Protein AF-A0A3M1Y8L3-F1 (afdb_monomer_lite)

pLDDT: mean 80.78, std 14.11, range [52.81, 98.06]

Secondary structure (DSSP, 8-state):
-HHHHHHHHHHHHHHHHHHHHHHHHTT-GGGTS--------GGG-TT---HHHHHHHHHHHHHHHHHHHHHHHHHHHHHHHHHHHHHHHHHHHHHHHHHHH--

Radius of gyration: 42.19 Å; chains: 1; bounding box: 99×16×108 Å

Foldseek 3Di:
DVVCVVVVVVVVVVVVVVVVVVCVVVVHPVVVDPDPPPDPPQVPDPPHDDPVNVVVVVVVVVVVVVVVVVVVVVVVVVVVVVVVVVVVVVVVVVVVVVVVVVD

Sequence (103 aa):
MRKYAILAFCLMILAAGGVLTVIDQAGGVGNLLPTLQQTADPAASTMAVEPWQAEQLFLLLGFIIFNMIGIAATIAFVMFVLHRNVRAVKGDAAISEDSAEAA

Structure (mmCIF, N/CA/C/O backbone):
data_AF-A0A3M1Y8L3-F1
#
_entry.id   AF-A0A3M1Y8L3-F1
#
loop_
_atom_site.group_PDB
_atom_site.id
_atom_site.type_symbol
_atom_site.label_atom_id
_atom_site.label_alt_id
_atom_site.label_comp_id
_atom_site.label_asym_id
_atom_site.label_entity_id
_atom_site.label_seq_id
_atom_site.pdbx_PDB_ins_code
_atom_site.Cartn_x
_atom_site.Cartn_y
_atom_site.Cartn_z
_atom_site.occupancy
_atom_site.B_iso_or_equiv
_atom_site.auth_seq_id
_atom_site.auth_comp_id
_atom_site.auth_asym_id
_atom_site.auth_atom_id
_atom_site.pdbx_PDB_model_num
ATOM 1 N N . MET A 1 1 ? 62.672 -3.186 -52.214 1.00 60.16 1 MET A N 1
ATOM 2 C CA . MET A 1 1 ? 62.091 -3.211 -50.852 1.00 60.16 1 MET A CA 1
ATOM 3 C C . MET A 1 1 ? 61.444 -1.883 -50.435 1.00 60.16 1 MET A C 1
ATOM 5 O O . MET A 1 1 ? 60.270 -1.905 -50.111 1.00 60.16 1 MET A O 1
ATOM 9 N N . ARG A 1 2 ? 62.127 -0.720 -50.497 1.00 67.06 2 ARG A N 1
ATOM 10 C CA . ARG A 1 2 ? 61.576 0.589 -50.041 1.00 67.06 2 ARG A CA 1
ATOM 11 C C . ARG A 1 2 ? 60.250 1.018 -50.696 1.00 67.06 2 ARG A C 1
ATOM 13 O O . ARG A 1 2 ? 59.409 1.591 -50.023 1.00 67.06 2 ARG A O 1
ATOM 20 N N . LYS A 1 3 ? 60.038 0.696 -51.979 1.00 72.50 3 LYS A N 1
ATOM 21 C CA . LYS A 1 3 ? 58.790 1.009 -52.708 1.00 72.50 3 LYS A CA 1
ATOM 22 C C . LYS A 1 3 ? 57.567 0.252 -52.167 1.00 72.50 3 LYS A C 1
ATOM 24 O O . LYS A 1 3 ? 56.464 0.773 -52.216 1.00 72.50 3 LYS A O 1
ATOM 29 N N . TYR A 1 4 ? 57.771 -0.941 -51.603 1.00 84.19 4 TYR A N 1
ATOM 30 C CA . TYR A 1 4 ? 56.701 -1.748 -51.007 1.00 84.19 4 TYR A CA 1
ATOM 31 C C . TYR A 1 4 ? 56.488 -1.447 -49.518 1.00 84.19 4 TYR A C 1
ATOM 33 O O . TYR A 1 4 ? 55.478 -1.856 -48.959 1.00 84.19 4 TYR A O 1
ATOM 41 N N . ALA A 1 5 ? 57.402 -0.708 -48.879 1.00 86.06 5 ALA A N 1
ATOM 42 C CA . ALA A 1 5 ? 57.298 -0.362 -47.462 1.00 86.06 5 ALA A CA 1
ATOM 43 C C . ALA A 1 5 ? 56.091 0.544 -47.177 1.00 86.06 5 ALA A C 1
ATOM 45 O O . ALA A 1 5 ? 55.402 0.348 -46.184 1.00 86.06 5 ALA A O 1
ATOM 46 N N . ILE A 1 6 ? 55.797 1.485 -48.081 1.00 88.88 6 ILE A N 1
ATOM 47 C CA . ILE A 1 6 ? 54.627 2.368 -47.968 1.00 88.88 6 ILE A CA 1
ATOM 48 C C . ILE A 1 6 ? 53.337 1.552 -48.086 1.00 88.88 6 ILE A C 1
ATOM 50 O O . ILE A 1 6 ? 52.428 1.709 -47.282 1.00 88.88 6 ILE A O 1
ATOM 54 N N . LEU A 1 7 ? 53.280 0.627 -49.045 1.00 88.12 7 LEU A N 1
ATOM 55 C CA . LEU A 1 7 ? 52.105 -0.216 -49.255 1.00 88.12 7 LEU A CA 1
ATOM 56 C C . LEU A 1 7 ? 51.874 -1.177 -48.078 1.00 88.12 7 LEU A C 1
ATOM 58 O O . LEU A 1 7 ? 50.745 -1.321 -47.620 1.00 88.12 7 LEU A O 1
ATOM 62 N N . ALA A 1 8 ? 52.942 -1.771 -47.538 1.00 90.25 8 ALA A N 1
ATOM 63 C CA . ALA A 1 8 ? 52.870 -2.607 -46.342 1.00 90.25 8 ALA A CA 1
ATOM 64 C C . ALA A 1 8 ? 52.402 -1.814 -45.109 1.00 90.25 8 ALA A C 1
ATOM 66 O O . ALA A 1 8 ? 51.589 -2.306 -44.331 1.00 90.25 8 ALA A O 1
ATOM 67 N N . PHE A 1 9 ? 52.863 -0.570 -44.958 1.00 91.06 9 PHE A N 1
ATOM 68 C CA . PHE A 1 9 ? 52.426 0.325 -43.887 1.00 91.06 9 PHE A CA 1
ATOM 69 C C . PHE A 1 9 ? 50.940 0.697 -44.012 1.00 91.06 9 PHE A C 1
ATOM 71 O O . PHE A 1 9 ? 50.199 0.604 -43.035 1.00 91.06 9 PHE A O 1
ATOM 78 N N . CYS A 1 10 ? 50.476 1.033 -45.219 1.00 89.56 10 CYS A N 1
ATOM 79 C CA . CYS A 1 10 ? 49.060 1.295 -45.478 1.00 89.56 10 CYS A CA 1
ATOM 80 C C . CYS A 1 10 ? 48.177 0.070 -45.199 1.00 89.56 10 CYS A C 1
ATOM 82 O O . CYS A 1 10 ? 47.114 0.216 -44.601 1.00 89.56 10 CYS A O 1
ATOM 84 N N . LEU A 1 11 ? 48.622 -1.135 -45.575 1.00 91.62 11 LEU A N 1
ATOM 85 C CA . LEU A 1 11 ? 47.895 -2.373 -45.277 1.00 91.62 11 LEU A CA 1
ATOM 86 C C . LEU A 1 11 ? 47.815 -2.655 -43.774 1.00 91.62 11 LEU A C 1
ATOM 88 O O . LEU A 1 11 ? 46.767 -3.080 -43.295 1.00 91.62 11 LEU A O 1
ATOM 92 N N . MET A 1 12 ? 48.885 -2.380 -43.026 1.00 92.88 12 MET A N 1
ATOM 93 C CA . MET A 1 12 ? 48.890 -2.503 -41.566 1.00 92.88 12 MET A CA 1
ATOM 94 C C . MET A 1 12 ? 47.889 -1.553 -40.904 1.00 92.88 12 MET A C 1
ATOM 96 O O . MET A 1 12 ? 47.119 -1.986 -40.050 1.00 92.88 12 MET A O 1
ATOM 100 N N . ILE A 1 13 ? 47.851 -0.283 -41.320 1.00 93.00 13 ILE A N 1
ATOM 101 C CA . ILE A 1 13 ? 46.881 0.688 -40.789 1.00 93.00 13 ILE A CA 1
ATOM 102 C C . ILE A 1 13 ? 45.450 0.272 -41.135 1.00 93.00 13 ILE A C 1
ATOM 104 O O . ILE A 1 13 ? 44.568 0.343 -40.281 1.00 93.00 13 ILE A O 1
ATOM 108 N N . LEU A 1 14 ? 45.215 -0.193 -42.363 1.00 90.81 14 LEU A N 1
ATOM 109 C CA . LEU A 1 14 ? 43.893 -0.638 -42.793 1.00 90.81 14 LEU A CA 1
ATOM 110 C C . LEU A 1 14 ? 43.422 -1.866 -41.999 1.00 90.81 14 LEU A C 1
ATOM 112 O O . LEU A 1 14 ? 42.273 -1.909 -41.566 1.00 90.81 14 LEU A O 1
ATOM 116 N N . ALA A 1 15 ? 44.313 -2.830 -41.756 1.00 90.50 15 ALA A N 1
ATOM 117 C CA . ALA A 1 15 ? 44.017 -3.995 -40.929 1.00 90.50 15 ALA A CA 1
ATOM 118 C C . ALA A 1 15 ? 43.738 -3.602 -39.469 1.00 90.50 15 ALA A C 1
ATOM 120 O O . ALA A 1 15 ? 42.771 -4.082 -38.883 1.00 90.50 15 ALA A O 1
ATOM 121 N N . ALA A 1 16 ? 44.530 -2.687 -38.900 1.00 88.12 16 ALA A N 1
ATOM 122 C CA . ALA A 1 16 ? 44.316 -2.180 -37.546 1.00 88.12 16 ALA A CA 1
ATOM 123 C C . ALA A 1 16 ? 42.971 -1.445 -37.409 1.00 88.12 16 ALA A C 1
ATOM 125 O O . ALA A 1 16 ? 42.242 -1.676 -36.446 1.00 88.12 16 ALA A O 1
ATOM 126 N N . GLY A 1 17 ? 42.608 -0.615 -38.394 1.00 83.69 17 GLY A N 1
ATOM 127 C CA . GLY A 1 17 ? 41.307 0.055 -38.446 1.00 83.69 17 GLY A CA 1
ATOM 128 C C . GLY A 1 17 ? 40.142 -0.931 -38.558 1.00 83.69 17 GLY A C 1
ATOM 129 O O . GLY A 1 17 ? 39.172 -0.812 -37.815 1.00 83.69 17 GLY A O 1
ATOM 130 N N . GLY A 1 18 ? 40.268 -1.952 -39.413 1.00 84.56 18 GLY A N 1
ATOM 131 C CA . GLY A 1 18 ? 39.254 -2.999 -39.564 1.00 84.56 18 GLY A CA 1
ATOM 132 C C . GLY A 1 18 ? 39.031 -3.813 -38.285 1.00 84.56 18 GLY A C 1
ATOM 133 O O . GLY A 1 18 ? 37.888 -4.069 -37.915 1.00 84.56 18 GLY A O 1
ATOM 134 N N . VAL A 1 19 ? 40.104 -4.160 -37.564 1.00 83.38 19 VAL A N 1
ATOM 135 C CA . VAL A 1 19 ? 40.007 -4.841 -36.260 1.00 83.38 19 VAL A CA 1
ATOM 136 C C . VAL A 1 19 ? 39.307 -3.956 -35.227 1.00 83.38 19 VAL A C 1
ATOM 138 O O . VAL A 1 19 ? 38.466 -4.446 -34.477 1.00 83.38 19 VAL A O 1
ATOM 141 N N . LEU A 1 20 ? 39.591 -2.651 -35.214 1.00 79.44 20 LEU A N 1
ATOM 142 C CA . LEU A 1 20 ? 38.955 -1.715 -34.287 1.00 79.44 20 LEU A CA 1
ATOM 143 C C . LEU A 1 20 ? 37.440 -1.595 -34.533 1.00 79.44 20 LEU A C 1
ATOM 145 O O . LEU A 1 20 ? 36.669 -1.572 -33.577 1.00 79.44 20 LEU A O 1
ATOM 149 N N . THR A 1 21 ? 37.002 -1.603 -35.797 1.00 81.19 21 THR A N 1
ATOM 150 C CA . THR A 1 21 ? 35.573 -1.614 -36.164 1.00 81.19 21 THR A CA 1
ATOM 151 C C . THR A 1 21 ? 34.871 -2.908 -35.744 1.00 81.19 21 THR A C 1
ATOM 153 O O . THR A 1 21 ? 33.736 -2.862 -35.276 1.00 81.19 21 THR A O 1
ATOM 156 N N . VAL A 1 22 ? 35.539 -4.060 -35.866 1.00 79.69 22 VAL A N 1
ATOM 157 C CA . VAL A 1 22 ? 34.989 -5.346 -35.401 1.00 79.69 22 VAL A CA 1
ATOM 158 C C . VAL A 1 22 ? 34.851 -5.366 -33.876 1.00 79.69 22 VAL A C 1
ATOM 160 O O . VAL A 1 22 ? 33.846 -5.852 -33.367 1.00 79.69 22 VAL A O 1
ATOM 163 N N . ILE A 1 23 ? 35.819 -4.806 -33.145 1.00 71.06 23 ILE A N 1
ATOM 164 C CA . ILE A 1 23 ? 35.764 -4.705 -31.678 1.00 71.06 23 ILE A CA 1
ATOM 165 C C . ILE A 1 23 ? 34.633 -3.770 -31.225 1.00 71.06 23 ILE A C 1
ATOM 167 O O . ILE A 1 23 ? 33.951 -4.081 -30.254 1.00 71.06 23 ILE A O 1
ATOM 171 N N . ASP A 1 24 ? 34.401 -2.659 -31.926 1.00 74.19 24 ASP A N 1
ATOM 172 C CA . ASP A 1 24 ? 33.285 -1.750 -31.640 1.00 74.19 24 ASP A CA 1
ATOM 173 C C . ASP A 1 24 ? 31.922 -2.430 -31.868 1.00 74.19 24 ASP A C 1
ATOM 175 O O . ASP A 1 24 ? 31.075 -2.442 -30.973 1.00 74.19 24 ASP A O 1
ATOM 179 N N . GLN A 1 25 ? 31.747 -3.115 -33.006 1.00 69.81 25 GLN A N 1
ATOM 180 C CA . GLN A 1 25 ? 30.519 -3.865 -33.312 1.00 69.81 25 GLN A CA 1
ATOM 181 C C . GLN A 1 25 ? 30.287 -5.073 -32.395 1.00 69.81 25 GLN A C 1
ATOM 183 O O . GLN A 1 25 ? 29.140 -5.426 -32.131 1.00 69.81 25 GLN A O 1
ATOM 188 N N . ALA A 1 26 ? 31.352 -5.689 -31.877 1.00 65.00 26 ALA A N 1
ATOM 189 C CA . ALA A 1 26 ? 31.271 -6.762 -30.885 1.00 65.00 26 ALA A CA 1
ATOM 190 C C . ALA A 1 26 ? 30.940 -6.255 -29.463 1.00 65.00 26 ALA A C 1
ATOM 192 O O . ALA A 1 26 ? 30.988 -7.035 -28.511 1.00 65.00 26 ALA A O 1
ATOM 193 N N . GLY A 1 27 ? 30.588 -4.971 -29.313 1.00 64.31 27 GLY A N 1
ATOM 194 C CA . GLY A 1 27 ? 30.204 -4.357 -28.044 1.00 64.31 27 GLY A CA 1
ATOM 195 C C . GLY A 1 27 ? 31.395 -3.794 -27.278 1.00 64.31 27 GLY A C 1
ATOM 196 O O . GLY A 1 27 ? 31.526 -4.095 -26.096 1.00 64.31 27 GLY A O 1
ATOM 197 N N . GLY A 1 28 ? 32.255 -3.028 -27.963 1.00 63.94 28 GLY A N 1
ATOM 198 C CA . GLY A 1 28 ? 33.551 -2.522 -27.491 1.00 63.94 28 GLY A CA 1
ATOM 199 C C . GLY A 1 28 ? 33.536 -1.691 -26.195 1.00 63.94 28 GLY A C 1
ATOM 200 O O . GLY A 1 28 ? 32.822 -1.958 -25.236 1.00 63.94 28 GLY A O 1
ATOM 201 N N . VAL A 1 29 ? 34.362 -0.642 -26.119 1.00 57.19 29 VAL A N 1
ATOM 202 C CA . VAL A 1 29 ? 34.556 0.174 -24.892 1.00 57.19 29 VAL A CA 1
ATOM 203 C C . VAL A 1 29 ? 33.242 0.788 -24.348 1.00 57.19 29 VAL A C 1
ATOM 205 O O . VAL A 1 29 ? 33.178 1.199 -23.192 1.00 57.19 29 VAL A O 1
ATOM 208 N N . GLY A 1 30 ? 32.160 0.784 -25.136 1.00 55.28 30 GLY A N 1
ATOM 209 C CA . GLY A 1 30 ? 30.803 1.145 -24.715 1.00 55.28 30 GLY A CA 1
ATOM 210 C C . GLY A 1 30 ? 30.179 0.256 -23.625 1.00 55.28 30 GLY A C 1
ATOM 211 O O . GLY A 1 30 ? 29.278 0.728 -22.943 1.00 55.28 30 GLY A O 1
ATOM 212 N N . ASN A 1 31 ? 30.677 -0.966 -23.389 1.00 55.97 31 ASN A N 1
ATOM 213 C CA . ASN A 1 31 ? 30.268 -1.795 -22.239 1.00 55.97 31 ASN A CA 1
ATOM 214 C C . ASN A 1 31 ? 30.932 -1.376 -20.906 1.00 55.97 31 ASN A C 1
ATOM 216 O O . ASN A 1 31 ? 30.535 -1.856 -19.847 1.00 55.97 31 ASN A O 1
ATOM 220 N N . LEU A 1 32 ? 31.949 -0.501 -20.941 1.00 55.62 32 LEU A N 1
ATOM 221 C CA . LEU A 1 32 ? 32.637 0.038 -19.753 1.00 55.62 32 LEU A CA 1
ATOM 222 C C . LEU A 1 32 ? 32.108 1.412 -19.319 1.00 55.62 32 LEU A C 1
ATOM 224 O O . LEU A 1 32 ? 32.366 1.843 -18.196 1.00 55.62 32 LEU A O 1
ATOM 228 N N . LEU A 1 33 ? 31.373 2.105 -20.189 1.00 59.22 33 LEU A N 1
ATOM 229 C CA . LEU A 1 33 ? 30.707 3.361 -19.866 1.00 59.22 33 LEU A CA 1
ATOM 230 C C . LEU A 1 33 ? 29.224 3.061 -19.629 1.00 59.22 33 LEU A C 1
ATOM 232 O O . LEU A 1 33 ? 28.597 2.498 -20.525 1.00 59.22 33 LEU A O 1
ATOM 236 N N . PRO A 1 34 ? 28.635 3.420 -18.471 1.00 60.00 34 PRO A N 1
ATOM 237 C CA . PRO A 1 34 ? 27.198 3.296 -18.271 1.00 60.00 34 PRO A CA 1
ATOM 238 C C . PRO A 1 34 ? 26.506 4.237 -19.255 1.00 60.00 34 PRO A C 1
ATOM 240 O O . PRO A 1 34 ? 26.377 5.440 -19.031 1.00 60.00 34 PRO A O 1
ATOM 243 N N . THR A 1 35 ? 26.121 3.693 -20.401 1.00 60.38 35 THR A N 1
ATOM 244 C CA . THR A 1 35 ? 25.294 4.400 -21.362 1.00 60.38 35 THR A C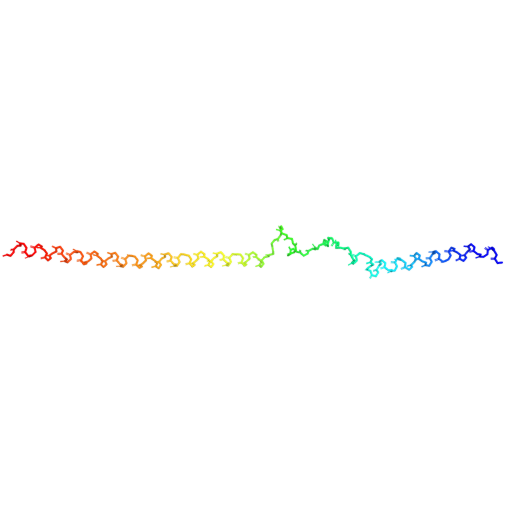A 1
ATOM 245 C C . THR A 1 35 ? 23.886 4.427 -20.790 1.00 60.38 35 THR A C 1
ATOM 247 O O . THR A 1 35 ? 23.371 3.412 -20.320 1.00 60.38 35 THR A O 1
ATOM 250 N N . LEU A 1 36 ? 23.271 5.611 -20.772 1.00 58.78 36 LEU A N 1
ATOM 251 C CA . LEU A 1 36 ? 21.846 5.751 -20.498 1.00 58.78 36 LEU A CA 1
ATOM 252 C C . LEU A 1 36 ? 21.111 4.959 -21.584 1.00 58.78 36 LEU A C 1
ATOM 254 O O . LEU A 1 36 ? 20.918 5.453 -22.694 1.00 58.78 36 LEU A O 1
ATOM 258 N N . GLN A 1 37 ? 20.776 3.702 -21.292 1.00 59.41 37 GLN A N 1
ATOM 259 C CA . GLN A 1 37 ? 19.993 2.874 -22.192 1.00 59.41 37 GLN A CA 1
ATOM 260 C C . GLN A 1 37 ? 18.596 3.482 -22.270 1.00 59.41 37 GLN A C 1
ATOM 262 O O . GLN A 1 37 ? 17.809 3.400 -21.329 1.00 59.41 37 GLN A O 1
ATOM 267 N N . GLN A 1 38 ? 18.296 4.120 -23.400 1.00 61.84 38 GLN A N 1
ATOM 268 C CA . GLN A 1 38 ? 16.921 4.428 -23.758 1.00 61.84 38 GLN A CA 1
ATOM 269 C C . GLN A 1 38 ? 16.210 3.094 -23.970 1.00 61.84 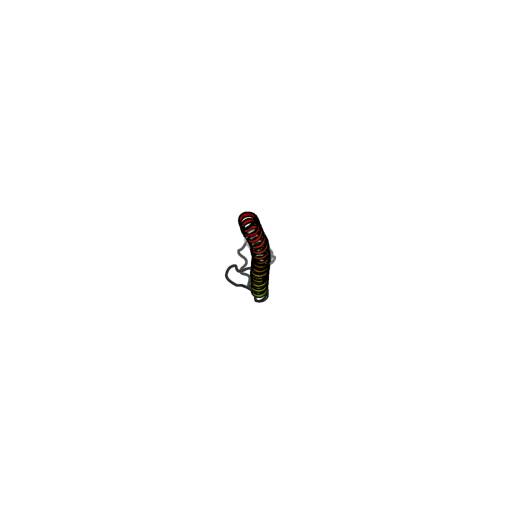38 GLN A C 1
ATOM 271 O O . GLN A 1 38 ? 16.421 2.412 -24.971 1.00 61.84 38 GLN A O 1
ATOM 276 N N . THR A 1 39 ? 15.425 2.695 -22.977 1.00 66.00 39 THR A N 1
ATOM 277 C CA . THR A 1 39 ? 14.592 1.502 -23.037 1.00 66.00 39 THR A CA 1
ATOM 278 C C . THR A 1 39 ? 13.162 1.909 -23.360 1.00 66.00 39 THR A C 1
ATOM 280 O O . THR A 1 39 ? 12.668 2.931 -22.884 1.00 66.00 39 THR A O 1
ATOM 283 N N . ALA A 1 40 ? 12.506 1.116 -24.202 1.00 66.69 40 ALA A N 1
ATOM 284 C CA . ALA A 1 40 ? 11.078 1.247 -24.467 1.00 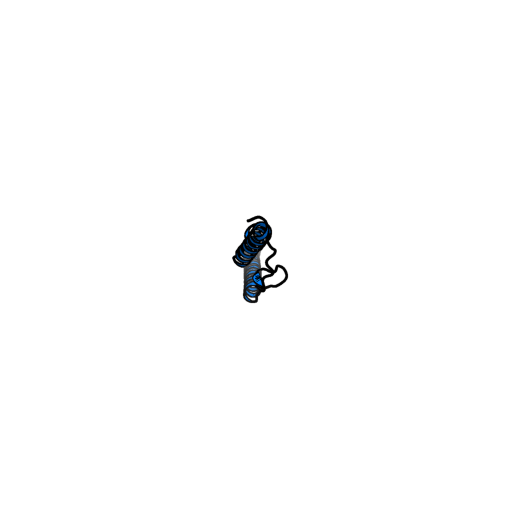66.69 40 ALA A CA 1
ATOM 285 C C . ALA A 1 40 ? 10.224 0.598 -23.361 1.00 66.69 40 ALA A C 1
ATOM 287 O O . ALA A 1 40 ? 9.000 0.654 -23.440 1.00 66.69 40 ALA A O 1
ATOM 288 N N . ASP A 1 41 ? 10.863 -0.024 -22.362 1.00 69.12 41 ASP A N 1
ATOM 289 C CA . ASP A 1 41 ? 10.200 -0.605 -21.199 1.00 69.12 41 ASP A CA 1
ATOM 290 C C . ASP A 1 41 ? 9.579 0.510 -20.331 1.00 69.12 41 ASP A C 1
ATOM 292 O O . ASP A 1 41 ? 10.317 1.313 -19.743 1.00 69.12 41 ASP A O 1
ATOM 296 N N . PRO A 1 42 ? 8.238 0.592 -20.237 1.00 63.62 42 PRO A N 1
ATOM 297 C CA . PRO A 1 42 ? 7.568 1.605 -19.434 1.00 63.62 42 PRO A CA 1
ATOM 298 C C . PRO A 1 42 ? 7.901 1.479 -17.944 1.00 63.62 42 PRO A C 1
ATOM 300 O O . PRO A 1 42 ? 7.920 2.499 -17.256 1.00 63.62 42 PRO A O 1
ATOM 303 N N . ALA A 1 43 ? 8.215 0.274 -17.450 1.00 65.75 43 ALA A N 1
ATOM 304 C CA . ALA A 1 43 ? 8.549 0.036 -16.045 1.00 65.75 43 ALA A CA 1
ATOM 305 C C . ALA A 1 43 ? 9.877 0.688 -15.616 1.00 65.75 43 ALA A C 1
ATOM 307 O O . ALA A 1 43 ? 10.122 0.872 -14.423 1.00 65.75 43 ALA A O 1
ATOM 308 N N . ALA A 1 44 ? 10.729 1.066 -16.574 1.00 66.81 44 ALA A N 1
ATOM 309 C CA . ALA A 1 44 ? 11.973 1.790 -16.321 1.00 66.81 44 ALA A CA 1
ATOM 310 C C . ALA A 1 44 ? 11.785 3.320 -16.252 1.00 66.81 44 ALA A C 1
ATOM 312 O O . ALA A 1 44 ? 12.737 4.050 -15.964 1.00 66.81 44 ALA A O 1
ATOM 313 N N . SER A 1 45 ? 10.574 3.820 -16.518 1.00 68.62 45 SER A N 1
ATOM 314 C CA . SER A 1 45 ? 10.245 5.244 -16.476 1.00 68.62 45 SER A CA 1
ATOM 315 C C . SER A 1 45 ? 9.579 5.610 -15.153 1.00 68.62 45 SER A C 1
ATOM 317 O O . SER A 1 45 ? 8.575 5.030 -14.764 1.00 68.62 45 SER A O 1
ATOM 319 N N . THR A 1 46 ? 10.072 6.649 -14.479 1.00 68.44 46 THR A N 1
ATOM 320 C CA . THR A 1 46 ? 9.402 7.217 -13.293 1.00 68.44 46 THR A CA 1
ATOM 321 C C . THR A 1 46 ? 8.158 8.033 -13.643 1.00 68.44 46 THR A C 1
ATOM 323 O O . THR A 1 46 ? 7.415 8.436 -12.749 1.00 68.44 46 THR A O 1
ATOM 326 N N . MET A 1 47 ? 7.937 8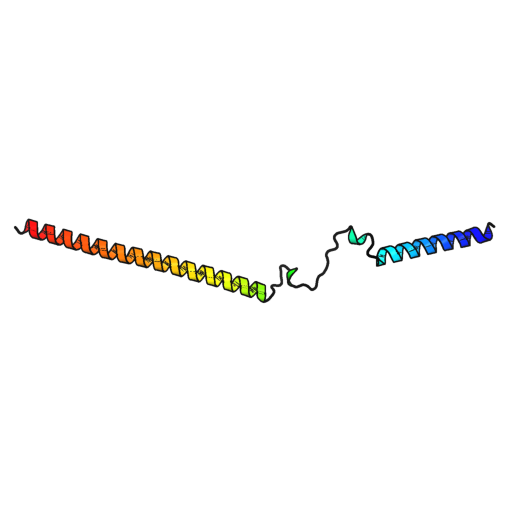.305 -14.933 1.00 72.06 47 MET A N 1
ATOM 327 C CA . MET A 1 47 ? 6.807 9.097 -15.425 1.00 72.06 47 MET A CA 1
ATOM 328 C C . MET A 1 47 ? 5.714 8.250 -16.087 1.00 72.06 47 MET A C 1
ATOM 330 O O . MET A 1 47 ? 4.670 8.797 -16.437 1.00 72.06 47 MET A O 1
ATOM 334 N N . ALA A 1 48 ? 5.930 6.944 -16.268 1.00 73.56 48 ALA A N 1
ATOM 335 C CA . ALA A 1 48 ? 4.936 6.026 -16.813 1.00 73.56 48 ALA A CA 1
ATOM 336 C C . ALA A 1 48 ? 4.635 4.927 -15.790 1.00 73.56 48 ALA A C 1
ATOM 338 O O . ALA A 1 48 ? 5.538 4.403 -15.151 1.00 73.56 48 ALA A O 1
ATOM 339 N N . VAL A 1 49 ? 3.355 4.601 -15.625 1.00 79.31 49 VAL A N 1
ATOM 340 C CA . VAL A 1 49 ? 2.895 3.538 -14.727 1.00 79.31 49 VAL A CA 1
ATOM 341 C C . VAL A 1 49 ? 2.247 2.461 -15.575 1.00 79.31 49 VAL A C 1
ATOM 343 O O . VAL A 1 49 ? 1.368 2.755 -16.390 1.00 79.31 49 VAL A O 1
ATOM 346 N N . GLU A 1 50 ? 2.669 1.217 -15.382 1.00 84.75 50 GLU A N 1
ATOM 347 C CA . GLU A 1 50 ? 2.038 0.082 -16.046 1.00 84.75 50 GLU A CA 1
ATOM 348 C C . GLU A 1 50 ? 0.685 -0.259 -15.402 1.00 84.75 50 GLU A C 1
ATOM 350 O O . GLU A 1 50 ? 0.505 -0.056 -14.196 1.00 84.75 50 GLU A O 1
ATOM 355 N N . PRO A 1 51 ? -0.274 -0.827 -16.160 1.00 86.50 51 PRO A N 1
ATOM 356 C CA . PRO A 1 51 ? -1.605 -1.137 -15.638 1.00 86.50 51 PRO A CA 1
ATOM 357 C C . PRO A 1 51 ? -1.587 -1.953 -14.338 1.00 86.50 51 PRO A C 1
ATOM 359 O O . PRO A 1 51 ? -2.279 -1.605 -13.386 1.00 86.50 51 PRO A O 1
ATOM 362 N N . TRP A 1 52 ? -0.725 -2.970 -14.241 1.00 87.56 52 TRP A N 1
ATOM 363 C CA . TRP A 1 52 ? -0.626 -3.804 -13.040 1.00 87.56 52 TRP A CA 1
ATOM 364 C C . TRP A 1 52 ? -0.082 -3.034 -11.825 1.00 87.56 52 TRP A C 1
ATOM 366 O O . TRP A 1 52 ? -0.504 -3.280 -10.699 1.00 87.56 52 TRP A O 1
ATOM 376 N N . GLN A 1 53 ? 0.828 -2.074 -12.025 1.00 85.06 53 GLN A N 1
ATOM 377 C CA . GLN A 1 53 ? 1.345 -1.230 -10.943 1.00 85.06 53 GLN A CA 1
ATOM 378 C C . GLN A 1 53 ? 0.247 -0.298 -10.418 1.00 85.06 53 GLN A C 1
ATOM 380 O O . GLN A 1 53 ? 0.120 -0.101 -9.206 1.00 85.06 53 GLN A O 1
ATOM 385 N N . ALA A 1 54 ? -0.585 0.236 -11.318 1.00 87.62 54 ALA A N 1
ATOM 386 C CA . ALA A 1 54 ? -1.749 1.035 -10.948 1.00 87.62 54 ALA A CA 1
ATOM 387 C C . ALA A 1 54 ? -2.794 0.205 -10.178 1.00 87.62 54 ALA A C 1
ATOM 389 O O . ALA A 1 54 ? -3.334 0.674 -9.173 1.00 87.62 54 ALA A O 1
ATOM 390 N N . GLU A 1 55 ? -3.041 -1.039 -10.596 1.00 92.50 55 GLU A N 1
ATOM 391 C CA . GLU A 1 55 ? -3.924 -1.969 -9.881 1.00 92.50 55 GLU A CA 1
ATOM 392 C C . GLU A 1 55 ? -3.433 -2.233 -8.451 1.00 92.50 55 GLU A C 1
ATOM 394 O O . GLU A 1 55 ? -4.220 -2.148 -7.506 1.00 92.50 55 GLU A O 1
ATOM 399 N N . GLN A 1 56 ? -2.130 -2.475 -8.265 1.00 90.69 56 GLN A N 1
ATOM 400 C CA . GLN A 1 56 ? -1.546 -2.689 -6.935 1.00 90.69 56 GLN A CA 1
ATOM 401 C C . GLN A 1 56 ? -1.726 -1.472 -6.021 1.00 90.69 56 GLN A C 1
ATOM 403 O O . GLN A 1 56 ? -2.063 -1.627 -4.845 1.00 90.69 56 GLN A O 1
ATOM 408 N N . LEU A 1 57 ? -1.563 -0.257 -6.552 1.00 91.19 57 LEU A N 1
ATOM 409 C CA . LEU A 1 57 ? -1.802 0.967 -5.789 1.00 91.19 57 LEU A CA 1
ATOM 410 C C . LEU A 1 57 ? -3.265 1.071 -5.336 1.00 91.19 57 LEU A C 1
ATOM 41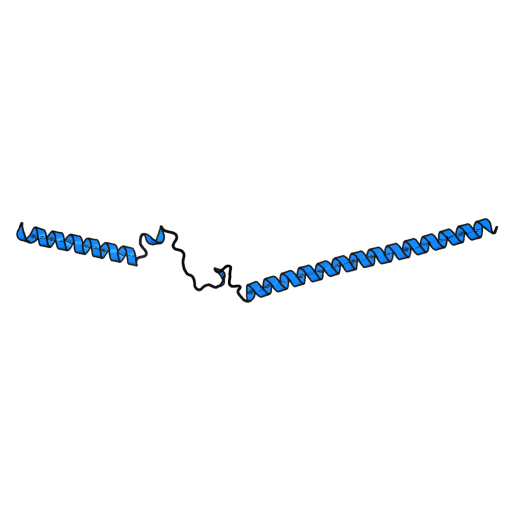2 O O . LEU A 1 57 ? -3.533 1.406 -4.179 1.00 91.19 57 LEU A O 1
ATOM 416 N N . PHE A 1 58 ? -4.211 0.769 -6.225 1.00 95.12 58 PHE A N 1
ATOM 417 C CA . PHE A 1 58 ? -5.633 0.822 -5.896 1.00 95.12 58 PHE A CA 1
ATOM 418 C C . PHE A 1 58 ? -6.014 -0.219 -4.836 1.00 95.12 58 PHE A C 1
ATOM 420 O O . PHE A 1 58 ? -6.724 0.102 -3.881 1.00 95.12 58 PHE A O 1
ATOM 427 N N . LEU A 1 59 ? -5.493 -1.443 -4.955 1.00 96.00 59 LEU A N 1
ATOM 428 C CA . LEU A 1 59 ? -5.695 -2.503 -3.964 1.00 96.00 59 LEU A CA 1
ATOM 429 C C . LEU A 1 59 ? -5.114 -2.125 -2.598 1.00 96.00 59 LEU A C 1
ATOM 431 O O . LEU A 1 59 ? -5.780 -2.315 -1.578 1.00 96.00 59 LEU A O 1
ATOM 435 N N . LEU A 1 60 ? -3.914 -1.542 -2.570 1.00 95.62 60 LEU A N 1
ATOM 436 C CA . LEU A 1 60 ? -3.281 -1.069 -1.341 1.00 95.62 60 LEU A CA 1
ATOM 437 C C . LEU A 1 60 ? -4.122 0.019 -0.662 1.00 95.62 60 LEU A C 1
ATOM 439 O O . LEU A 1 60 ? -4.410 -0.075 0.533 1.00 95.62 60 LEU A O 1
ATOM 443 N N . LEU A 1 61 ? -4.545 1.034 -1.419 1.00 97.25 61 LEU A N 1
ATOM 444 C CA . LEU A 1 61 ? -5.389 2.113 -0.902 1.00 97.25 61 LEU A CA 1
ATOM 445 C C . LEU A 1 61 ? -6.725 1.578 -0.379 1.00 97.25 61 LEU A C 1
ATOM 447 O O . LEU A 1 61 ? -7.132 1.927 0.731 1.00 97.25 61 LEU A O 1
ATOM 451 N N . GLY A 1 62 ? -7.376 0.695 -1.137 1.00 96.50 62 GLY A N 1
ATOM 452 C CA . GLY A 1 62 ? -8.619 0.046 -0.726 1.00 96.50 62 GLY A CA 1
ATOM 453 C C . GLY A 1 62 ? -8.455 -0.742 0.573 1.00 96.50 62 GLY A C 1
ATOM 454 O O . GLY A 1 62 ? -9.260 -0.585 1.492 1.00 96.50 62 GLY A O 1
ATOM 455 N N . PHE A 1 63 ? -7.380 -1.525 0.693 1.00 96.38 63 PHE A N 1
ATOM 456 C CA . PHE A 1 63 ? -7.075 -2.289 1.902 1.00 96.38 63 PHE A CA 1
ATOM 457 C C . PHE A 1 63 ? -6.878 -1.382 3.123 1.00 96.38 63 PHE A C 1
ATOM 459 O O . PHE A 1 63 ? -7.458 -1.644 4.181 1.00 96.38 63 PHE A O 1
ATOM 466 N N . ILE A 1 64 ? -6.098 -0.307 2.983 1.00 97.31 64 ILE A N 1
ATOM 467 C CA . ILE A 1 64 ? -5.827 0.632 4.080 1.00 97.31 64 ILE A CA 1
ATOM 468 C C . ILE A 1 64 ? -7.119 1.316 4.531 1.00 97.31 64 ILE A C 1
ATOM 470 O O . ILE A 1 64 ? -7.433 1.303 5.721 1.00 97.31 64 ILE A O 1
ATOM 474 N N . ILE A 1 65 ? -7.888 1.883 3.597 1.00 97.50 65 ILE A N 1
ATOM 475 C CA . ILE A 1 65 ? -9.113 2.627 3.918 1.00 97.50 65 ILE A CA 1
ATOM 476 C C . ILE A 1 65 ? -10.144 1.704 4.572 1.00 97.50 65 ILE A C 1
ATOM 478 O O . ILE A 1 65 ? -10.720 2.060 5.601 1.00 97.50 65 ILE A O 1
ATOM 482 N N . PHE A 1 66 ? -10.343 0.504 4.025 1.00 97.38 66 PHE A N 1
ATOM 483 C CA . PHE A 1 66 ? -11.291 -0.461 4.574 1.00 97.38 66 PHE A CA 1
ATOM 484 C C . PHE A 1 66 ? -10.937 -0.857 6.015 1.00 97.38 66 PHE A C 1
ATOM 486 O O . PHE A 1 66 ? -11.793 -0.812 6.901 1.00 97.38 66 PHE A O 1
ATOM 493 N N . ASN A 1 67 ? -9.666 -1.174 6.281 1.00 96.00 67 ASN A N 1
ATOM 494 C CA . ASN A 1 67 ? -9.219 -1.528 7.629 1.00 96.00 67 ASN A CA 1
ATOM 495 C C . ASN A 1 67 ? -9.291 -0.344 8.597 1.00 96.00 67 ASN A C 1
ATOM 497 O O . ASN A 1 67 ? -9.712 -0.513 9.742 1.00 96.00 67 ASN A O 1
ATOM 501 N N . MET A 1 68 ? -8.932 0.859 8.147 1.00 97.31 68 MET A N 1
ATOM 502 C CA . MET A 1 68 ? -9.022 2.070 8.962 1.00 97.31 68 MET A CA 1
ATOM 503 C C . MET A 1 68 ? -10.464 2.328 9.418 1.00 97.31 68 MET A C 1
ATOM 505 O O . MET A 1 68 ? -10.702 2.597 10.598 1.00 97.31 68 MET A O 1
ATOM 509 N N . ILE A 1 69 ? -11.435 2.177 8.511 1.00 97.50 69 ILE A N 1
ATOM 510 C CA . ILE A 1 69 ? -12.863 2.284 8.836 1.00 97.50 69 ILE A CA 1
ATOM 511 C C . ILE A 1 69 ? -13.280 1.177 9.811 1.00 97.50 69 ILE A C 1
ATOM 513 O O . ILE A 1 69 ? -13.976 1.457 10.788 1.00 97.50 69 ILE A O 1
ATOM 517 N N . GLY A 1 70 ? -12.831 -0.062 9.594 1.00 97.38 70 GLY A N 1
ATOM 518 C CA . GLY A 1 70 ? -13.130 -1.189 10.482 1.00 97.38 70 GLY A CA 1
ATOM 519 C C . GLY A 1 70 ? -12.647 -0.967 11.919 1.00 97.38 70 GLY A C 1
ATOM 520 O O . GLY A 1 70 ? -13.398 -1.195 12.873 1.00 97.38 70 GLY A O 1
ATOM 521 N N . ILE A 1 71 ? -11.425 -0.457 12.093 1.00 97.12 71 ILE A N 1
ATOM 522 C CA . ILE A 1 71 ? -10.873 -0.134 13.417 1.00 97.12 71 ILE A CA 1
ATOM 523 C C . ILE A 1 71 ? -11.671 1.003 14.062 1.00 97.12 71 ILE A C 1
ATOM 525 O O . ILE A 1 71 ? -12.061 0.889 15.225 1.00 97.12 71 ILE A O 1
ATOM 529 N N . ALA A 1 72 ? -11.971 2.068 13.314 1.00 97.94 72 ALA A N 1
ATOM 530 C CA . ALA A 1 72 ? -12.758 3.189 13.824 1.00 97.94 72 ALA A CA 1
ATOM 531 C C . ALA A 1 72 ? -14.154 2.743 14.290 1.00 97.94 72 ALA A C 1
ATOM 533 O O . ALA A 1 72 ? -14.579 3.098 15.390 1.00 97.94 72 ALA A O 1
ATOM 534 N N . ALA A 1 73 ? -14.835 1.911 13.497 1.00 97.94 73 ALA A N 1
ATOM 535 C CA . ALA A 1 73 ? -16.135 1.348 13.849 1.00 97.94 73 ALA A CA 1
ATOM 536 C C . ALA A 1 73 ? -16.053 0.458 15.099 1.00 97.94 73 ALA A C 1
ATOM 538 O O . ALA A 1 73 ? -16.897 0.563 15.988 1.00 97.94 73 ALA A O 1
ATOM 539 N N . THR A 1 74 ? -15.011 -0.369 15.203 1.00 97.88 74 THR A N 1
ATOM 540 C CA . THR A 1 74 ? -14.789 -1.237 16.368 1.00 97.88 74 THR A CA 1
ATOM 541 C C . THR A 1 74 ? -14.584 -0.413 17.638 1.00 97.88 74 THR A C 1
ATOM 543 O O . THR A 1 74 ? -15.245 -0.660 18.647 1.00 97.88 74 THR A O 1
ATOM 546 N N . ILE A 1 75 ? -13.727 0.612 17.593 1.00 97.62 75 ILE A N 1
ATOM 547 C CA . ILE A 1 75 ? -13.489 1.506 18.735 1.00 97.62 75 ILE A CA 1
ATOM 548 C C . ILE A 1 75 ? -14.776 2.246 19.115 1.00 97.62 75 ILE A C 1
ATOM 550 O O . ILE A 1 75 ? -15.129 2.298 20.294 1.00 97.62 75 ILE A O 1
ATOM 554 N N . ALA A 1 76 ? -15.500 2.785 18.132 1.00 98.00 76 ALA A N 1
ATOM 555 C CA . ALA A 1 76 ? -16.761 3.484 18.364 1.00 98.00 76 ALA A CA 1
ATOM 556 C C . ALA A 1 76 ? -17.797 2.575 19.039 1.00 98.00 76 ALA A C 1
ATOM 558 O O . ALA A 1 76 ? -18.449 2.988 19.998 1.00 98.00 76 ALA A O 1
ATOM 559 N N . PHE A 1 77 ? -17.909 1.325 18.587 1.00 98.06 77 PHE A N 1
ATOM 560 C CA . PHE A 1 77 ? -18.811 0.342 19.175 1.00 98.06 77 PHE A CA 1
ATOM 561 C C . PHE A 1 77 ? -18.441 0.018 20.627 1.00 98.06 77 PHE A C 1
ATOM 563 O O . PHE A 1 77 ? -19.307 0.049 21.504 1.00 98.06 77 PHE A O 1
ATOM 570 N N . VAL A 1 78 ? -17.158 -0.227 20.908 1.00 98.00 78 VAL A N 1
ATOM 571 C CA . VAL A 1 78 ? -16.679 -0.481 22.276 1.00 98.00 78 VAL A CA 1
ATOM 572 C C . VAL A 1 78 ? -16.997 0.705 23.186 1.00 98.00 78 VAL A C 1
ATOM 574 O O . VAL A 1 78 ? -17.594 0.526 24.249 1.00 98.00 78 VAL A O 1
ATOM 577 N N . MET A 1 79 ? -16.675 1.926 22.755 1.00 97.50 79 MET A N 1
ATOM 578 C CA . MET A 1 79 ? -16.957 3.137 23.529 1.00 97.50 79 MET A CA 1
ATOM 579 C C . MET A 1 79 ? -18.458 3.352 23.750 1.00 97.50 79 MET A C 1
ATOM 581 O O . MET A 1 79 ? -18.869 3.735 24.846 1.00 97.50 79 MET A O 1
ATOM 585 N N . PHE A 1 80 ? -19.289 3.059 22.748 1.00 96.69 80 PHE A N 1
ATOM 586 C CA . PHE A 1 80 ? -20.744 3.132 22.861 1.00 96.69 80 PHE A CA 1
ATOM 587 C C . PHE A 1 80 ? -21.284 2.176 23.933 1.00 96.69 80 PHE A C 1
ATOM 589 O O . PHE A 1 80 ? -22.071 2.583 24.794 1.00 96.69 80 PHE A O 1
ATOM 596 N N . VAL A 1 81 ? -20.833 0.918 23.918 1.00 97.06 81 VAL A N 1
ATOM 597 C CA . VAL A 1 81 ? -21.236 -0.085 24.912 1.00 97.06 81 VAL A CA 1
ATOM 598 C C . VAL A 1 81 ? -20.778 0.331 26.310 1.00 97.06 81 VAL A C 1
ATOM 600 O O . VAL A 1 81 ? -21.579 0.301 27.246 1.00 97.06 81 VAL A O 1
ATOM 603 N N . LEU A 1 82 ? -19.530 0.777 26.468 1.00 95.62 82 LEU A N 1
ATOM 604 C CA . LEU A 1 82 ? -19.017 1.248 27.759 1.00 95.62 82 LEU A CA 1
ATOM 605 C C . LEU A 1 82 ? -19.828 2.435 28.293 1.00 95.62 82 LEU A C 1
ATOM 607 O O . LEU A 1 82 ? -20.266 2.411 29.443 1.00 95.62 82 LEU A O 1
ATOM 611 N N . HIS A 1 83 ? -20.109 3.432 27.451 1.00 94.81 83 HIS A N 1
ATOM 612 C CA . HIS A 1 83 ? -20.920 4.589 27.828 1.00 94.81 83 HIS A CA 1
ATOM 613 C C . HIS A 1 83 ? -22.322 4.185 28.312 1.00 94.81 83 HIS A C 1
ATOM 615 O O . HIS A 1 83 ? -22.816 4.716 29.311 1.00 94.81 83 HIS A O 1
ATOM 621 N N . ARG A 1 84 ? -22.959 3.221 27.636 1.00 93.06 84 ARG A N 1
ATOM 622 C CA . ARG A 1 84 ? -24.285 2.715 28.016 1.00 93.06 84 ARG A CA 1
ATOM 623 C C . ARG A 1 84 ? -24.267 2.012 29.375 1.00 93.06 84 ARG A C 1
ATOM 625 O O . ARG A 1 84 ? -25.152 2.272 30.186 1.00 93.06 84 ARG A O 1
ATOM 632 N N . ASN A 1 85 ? -23.255 1.188 29.643 1.00 92.19 85 ASN A N 1
ATOM 633 C CA . ASN A 1 85 ? -23.108 0.507 30.934 1.00 92.19 85 ASN A CA 1
ATOM 634 C C . ASN A 1 85 ? -22.847 1.497 32.080 1.00 92.19 85 ASN A C 1
ATOM 636 O O . ASN A 1 85 ? -23.487 1.409 33.124 1.00 92.19 85 ASN A O 1
ATOM 640 N N . VAL A 1 86 ? -21.979 2.493 31.873 1.00 92.12 86 VAL A N 1
ATOM 641 C CA . VAL A 1 86 ? -21.702 3.528 32.887 1.00 92.12 86 VAL A CA 1
ATOM 642 C C . VAL A 1 86 ? -22.962 4.327 33.233 1.00 92.12 86 VAL A C 1
ATOM 644 O O . VAL A 1 86 ? -23.185 4.653 34.398 1.00 92.12 86 VAL A O 1
ATOM 647 N N . ARG A 1 87 ? -23.809 4.636 32.244 1.00 89.25 87 ARG A N 1
ATOM 648 C CA . ARG A 1 87 ? -25.083 5.330 32.491 1.00 89.25 87 ARG A CA 1
ATOM 649 C C . ARG A 1 87 ? -26.082 4.484 33.270 1.00 89.25 87 ARG A C 1
ATOM 651 O O . ARG A 1 87 ? -26.765 5.045 34.117 1.00 89.25 87 ARG A O 1
ATOM 658 N N . ALA A 1 88 ? -26.151 3.181 33.003 1.00 86.19 88 ALA A N 1
ATOM 659 C CA . ALA A 1 88 ? -27.019 2.277 33.754 1.00 86.19 88 ALA A CA 1
ATOM 660 C C . ALA A 1 88 ? -26.628 2.250 35.242 1.00 86.19 88 ALA A C 1
ATOM 662 O O . ALA A 1 88 ? -27.459 2.542 36.093 1.00 86.19 88 ALA A O 1
ATOM 663 N N . VAL A 1 89 ? -25.338 2.056 35.543 1.00 85.25 89 VAL A N 1
ATOM 664 C CA . VAL A 1 89 ? -24.838 2.018 36.931 1.00 85.25 89 VAL A CA 1
ATOM 665 C C . VAL A 1 89 ? -25.056 3.344 37.666 1.00 85.25 89 VAL A C 1
ATOM 667 O O . VAL A 1 89 ? -25.441 3.350 38.831 1.00 85.25 89 VAL A O 1
ATOM 670 N N . LYS A 1 90 ? -24.839 4.488 37.002 1.00 80.12 90 LYS A N 1
ATOM 671 C CA . LYS A 1 90 ? -25.109 5.802 37.611 1.00 80.12 90 LYS A CA 1
ATOM 672 C C . LYS A 1 90 ? -26.594 6.032 37.902 1.00 80.12 90 LYS A C 1
ATOM 674 O O . LYS A 1 90 ? -26.908 6.700 38.880 1.00 80.12 90 LYS A O 1
ATOM 679 N N . GLY A 1 91 ? -27.485 5.515 37.055 1.00 74.88 91 GLY A N 1
ATOM 680 C CA . GLY A 1 91 ? -28.928 5.583 37.282 1.00 74.88 91 GLY A CA 1
ATOM 681 C C . GLY A 1 91 ? -29.349 4.778 38.510 1.00 74.88 91 GLY A C 1
ATOM 682 O O . GLY A 1 91 ? -30.060 5.303 39.359 1.00 74.88 91 GLY A O 1
ATOM 683 N N . ASP A 1 92 ? -28.839 3.553 38.644 1.00 69.12 92 ASP A N 1
ATOM 684 C CA . ASP A 1 92 ? -29.132 2.689 39.794 1.00 69.12 92 ASP A CA 1
ATOM 685 C C . ASP A 1 92 ? -28.595 3.278 41.110 1.00 69.12 92 ASP A C 1
ATOM 687 O O . ASP A 1 92 ? -29.282 3.247 42.131 1.00 69.12 92 ASP A O 1
ATOM 691 N N . ALA A 1 93 ? -27.403 3.887 41.080 1.00 69.06 93 ALA A N 1
ATOM 692 C CA . ALA A 1 93 ? -26.839 4.585 42.236 1.00 69.06 93 ALA A CA 1
ATOM 693 C C . ALA A 1 93 ? -27.722 5.762 42.695 1.00 69.06 93 ALA A C 1
ATOM 695 O O . ALA A 1 93 ? -28.011 5.879 43.883 1.00 69.06 93 ALA A O 1
ATOM 696 N N . ALA A 1 94 ? -28.217 6.582 41.762 1.00 70.06 94 ALA A N 1
ATOM 697 C CA . ALA A 1 94 ? -29.081 7.719 42.087 1.00 70.06 94 ALA A CA 1
ATOM 698 C C . ALA A 1 94 ? -30.441 7.292 42.674 1.00 70.06 94 ALA A C 1
ATOM 700 O O . ALA A 1 94 ? -30.945 7.938 43.588 1.00 70.06 94 ALA A O 1
ATOM 701 N N . ILE A 1 95 ? -31.021 6.188 42.188 1.00 70.75 95 ILE A N 1
ATOM 702 C CA . ILE A 1 95 ? -32.272 5.632 42.736 1.00 70.75 95 ILE A CA 1
ATOM 703 C C . ILE A 1 95 ? -32.052 5.102 44.161 1.00 70.75 95 ILE A C 1
ATOM 705 O O . ILE A 1 95 ? -32.917 5.265 45.020 1.00 70.75 95 ILE A O 1
ATOM 709 N N . SER A 1 96 ? -30.892 4.491 44.429 1.00 68.88 96 SER A N 1
ATOM 710 C CA . SER A 1 96 ? -30.575 3.967 45.761 1.00 68.88 96 SER A CA 1
ATOM 711 C C . SER A 1 96 ? -30.416 5.065 46.821 1.00 68.88 96 SER A C 1
ATOM 713 O O . SER A 1 96 ? -30.896 4.887 47.939 1.00 68.88 96 SER A O 1
ATOM 715 N N . GLU A 1 97 ? -29.824 6.211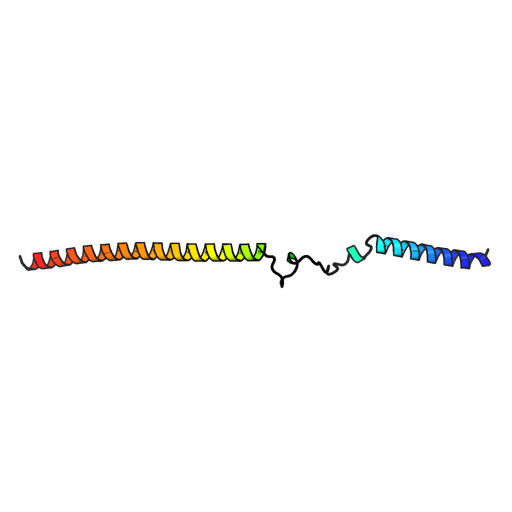 46.469 1.00 68.81 97 GLU A N 1
ATOM 716 C CA . GLU A 1 97 ? -29.687 7.364 47.371 1.00 68.81 97 GLU A CA 1
ATOM 717 C C . GLU A 1 97 ? -31.051 7.993 47.703 1.00 68.81 97 GLU A C 1
ATOM 719 O O . GLU A 1 97 ? -31.356 8.190 48.877 1.00 68.81 97 GLU A O 1
ATOM 724 N N . ASP A 1 98 ? -31.914 8.200 46.704 1.00 68.25 98 ASP A N 1
ATOM 725 C CA . ASP A 1 98 ? -33.267 8.755 46.893 1.00 68.25 98 ASP A CA 1
ATOM 726 C C . ASP A 1 98 ? -34.142 7.854 47.788 1.00 68.25 98 ASP A C 1
ATOM 728 O O . ASP A 1 98 ? -34.846 8.317 48.686 1.00 68.25 98 ASP A O 1
ATOM 732 N N . SER A 1 99 ? -34.032 6.530 47.624 1.00 62.72 99 SER A N 1
ATOM 733 C CA . SER A 1 99 ? -34.734 5.566 48.484 1.00 62.72 99 SER A CA 1
ATOM 734 C C . SER A 1 99 ? -34.187 5.475 49.916 1.00 62.72 99 SER A C 1
ATOM 736 O O . SER A 1 99 ? -34.915 5.044 50.808 1.00 62.72 99 SER A O 1
ATOM 738 N N . ALA A 1 100 ? -32.930 5.868 50.144 1.00 67.00 100 ALA A N 1
ATOM 739 C CA . ALA A 1 100 ? -32.319 5.907 51.472 1.00 67.00 100 ALA A CA 1
ATOM 740 C C . ALA A 1 100 ? -32.630 7.211 52.226 1.00 67.00 100 ALA A C 1
ATOM 742 O O . ALA A 1 100 ? -32.678 7.196 53.451 1.00 67.00 100 ALA A O 1
ATOM 743 N N . GLU A 1 101 ? -32.854 8.322 51.517 1.00 62.88 101 GLU A N 1
ATOM 744 C CA . GLU A 1 101 ? -33.255 9.607 52.112 1.00 62.88 101 GLU A CA 1
ATOM 745 C C . GLU A 1 101 ? -34.768 9.681 52.403 1.00 62.88 101 GLU A C 1
ATOM 747 O O . GLU A 1 101 ? -35.202 10.426 53.281 1.00 62.88 101 GLU A O 1
ATOM 752 N N . ALA A 1 102 ? -35.576 8.872 51.710 1.00 60.94 102 ALA A N 1
ATOM 753 C CA . ALA A 1 102 ? -37.021 8.761 51.922 1.00 60.94 102 ALA A CA 1
ATOM 754 C C . ALA A 1 102 ? -37.452 7.782 53.045 1.00 60.94 102 ALA A C 1
ATOM 756 O O . ALA A 1 102 ? -38.658 7.640 53.277 1.00 60.94 102 ALA A O 1
ATOM 757 N N . ALA A 1 103 ? -36.511 7.099 53.711 1.00 52.81 103 ALA A N 1
ATOM 758 C CA . ALA A 1 103 ? -36.746 6.116 54.783 1.00 52.81 103 ALA A CA 1
ATOM 759 C C . ALA A 1 103 ? -36.373 6.666 56.169 1.00 52.81 103 ALA A C 1
ATOM 761 O O . ALA A 1 103 ? -37.105 6.344 57.136 1.00 52.81 103 ALA A O 1
#